Protein AF-A0A8X6SG95-F1 (afdb_monomer_lite)

pLDDT: mean 86.5, std 12.36, range [41.78, 96.94]

Foldseek 3Di:
DDLVPDDDPPDFPDDDDPVPDDPVVVVVSVVVVVVPQDPQDKDKDKWWDADPQQWIKIWIWIDGPPDIDIDIDTDPGNDDRVNSRVVVVVVVSVVVSDDDD

Secondary structure (DSSP, 8-state):
---TT-----S-SS---TTTS-HHHHHHHHHHHHHTS-TTPPEEEEEEEE-TTS-EEEEEEEE-SS-EEEEEEEPPTT--HHHHHHHHHHHHHHHHTSPP-

Sequence (101 aa):
MSFEMVFFHPELPVQVNKQADLPAYLKQLALDRIGDIPIDAVQVFTDGSRDDNYRSGRGIYIKSQDHILRIQRRNPDGCSVFRSELIIIDEVLGSLASPPN

Structure (mmCIF, N/CA/C/O backbone):
data_AF-A0A8X6SG95-F1
#
_entry.id   AF-A0A8X6SG95-F1
#
loop_
_atom_site.group_PDB
_atom_site.id
_atom_site.type_symbol
_atom_site.label_atom_id
_atom_site.label_alt_id
_atom_site.label_comp_id
_atom_site.label_asym_id
_atom_site.label_entity_id
_atom_site.label_seq_id
_atom_site.pdbx_PDB_ins_code
_atom_site.Cartn_x
_atom_site.Cartn_y
_atom_site.Cartn_z
_atom_site.occupancy
_atom_site.B_iso_or_equiv
_atom_site.auth_seq_id
_atom_site.auth_comp_id
_atom_site.auth_asym_id
_atom_site.auth_atom_id
_atom_site.pdbx_PDB_model_num
ATOM 1 N N . MET A 1 1 ? -3.161 -17.403 -7.270 1.00 42.00 1 MET A N 1
ATOM 2 C CA . MET A 1 1 ? -2.566 -16.756 -6.086 1.00 42.00 1 MET A CA 1
ATOM 3 C C . MET A 1 1 ? -3.681 -16.598 -5.073 1.00 42.00 1 MET A C 1
ATOM 5 O O . MET A 1 1 ? -4.683 -15.988 -5.423 1.00 42.00 1 MET A O 1
ATOM 9 N N . SER A 1 2 ? -3.593 -17.246 -3.910 1.00 41.78 2 SER A N 1
ATOM 10 C CA . SER A 1 2 ? -4.587 -17.073 -2.848 1.00 41.78 2 SER A CA 1
ATOM 11 C C . SER A 1 2 ? -4.174 -15.874 -1.992 1.00 41.78 2 SER A C 1
ATOM 13 O O . SER A 1 2 ? -3.066 -15.821 -1.472 1.00 41.78 2 SER A O 1
ATOM 15 N N . PHE A 1 3 ? -5.055 -14.883 -1.870 1.00 50.97 3 PHE A N 1
ATOM 16 C CA . PHE A 1 3 ? -4.876 -13.726 -0.985 1.00 50.97 3 PHE A CA 1
ATOM 17 C C . PHE A 1 3 ? -5.215 -14.084 0.474 1.00 50.97 3 PHE A C 1
ATOM 19 O O . PHE A 1 3 ? -5.742 -13.254 1.204 1.00 50.97 3 PHE A O 1
ATOM 26 N N . GLU A 1 4 ? -4.956 -15.321 0.914 1.00 54.81 4 GLU A N 1
ATOM 27 C CA . GLU A 1 4 ? -5.421 -15.823 2.221 1.00 54.81 4 GLU A CA 1
ATOM 28 C C . GLU A 1 4 ? -4.831 -15.076 3.430 1.00 54.81 4 GLU A C 1
ATOM 30 O O . GLU A 1 4 ? -5.329 -15.226 4.540 1.00 54.81 4 GLU A O 1
ATOM 35 N N . MET A 1 5 ? -3.824 -14.222 3.219 1.00 55.12 5 MET A N 1
ATOM 36 C CA . MET A 1 5 ? -3.225 -13.368 4.252 1.00 55.12 5 MET A CA 1
ATOM 37 C C . MET A 1 5 ? -3.512 -11.867 4.081 1.00 55.12 5 MET A C 1
ATOM 39 O O . MET A 1 5 ? -3.030 -11.065 4.876 1.00 55.12 5 MET A O 1
ATOM 43 N N . VAL A 1 6 ? -4.298 -11.461 3.075 1.00 58.38 6 VAL A N 1
ATOM 44 C CA . VAL A 1 6 ? -4.686 -10.056 2.866 1.00 58.38 6 VAL A CA 1
ATOM 45 C C . VAL A 1 6 ? -6.192 -9.921 3.061 1.00 58.38 6 VAL A C 1
ATOM 47 O O . VAL A 1 6 ? -6.987 -10.229 2.174 1.00 58.38 6 VAL A O 1
ATOM 50 N N . PHE A 1 7 ? -6.589 -9.434 4.235 1.00 67.94 7 PHE A N 1
ATOM 51 C CA . PHE A 1 7 ? -7.986 -9.152 4.543 1.00 67.94 7 PHE A CA 1
ATOM 52 C C . PHE A 1 7 ? -8.344 -7.751 4.064 1.00 67.94 7 PHE A C 1
ATOM 54 O O . PHE A 1 7 ? -7.976 -6.746 4.670 1.00 67.94 7 PHE A O 1
ATOM 61 N N . PHE A 1 8 ? -9.091 -7.681 2.967 1.00 71.00 8 PHE A N 1
ATOM 62 C CA . PHE A 1 8 ? -9.788 -6.454 2.623 1.00 71.00 8 PHE A CA 1
ATOM 63 C C . PHE A 1 8 ? -11.005 -6.320 3.530 1.00 71.00 8 PHE A C 1
ATOM 65 O O . PHE A 1 8 ? -11.760 -7.271 3.734 1.00 71.00 8 PHE A O 1
ATOM 72 N N . HIS A 1 9 ? -11.219 -5.116 4.039 1.00 74.38 9 HIS A N 1
ATOM 73 C CA . HIS A 1 9 ? -12.410 -4.762 4.791 1.00 74.38 9 HIS A CA 1
ATOM 74 C C . HIS A 1 9 ? -13.284 -3.814 3.956 1.00 74.38 9 HIS A C 1
ATOM 76 O O . HIS A 1 9 ? -13.301 -2.614 4.228 1.00 74.38 9 HIS A O 1
ATOM 82 N N . PRO A 1 10 ? -13.952 -4.320 2.895 1.00 73.44 10 PRO A N 1
ATOM 83 C CA . PRO A 1 10 ? -14.738 -3.482 1.990 1.00 73.44 10 PRO A CA 1
ATOM 84 C C . PRO A 1 10 ? -16.039 -2.989 2.631 1.00 73.44 10 PRO A C 1
ATOM 86 O O . PRO A 1 10 ? -16.564 -1.954 2.230 1.00 73.44 10 PRO A O 1
ATOM 89 N N . GLU A 1 11 ? -16.539 -3.715 3.631 1.00 78.06 11 GLU A N 1
ATOM 90 C CA . GLU A 1 11 ? -17.783 -3.397 4.319 1.00 78.06 11 GLU A CA 1
ATOM 91 C C . GLU A 1 11 ? -17.529 -2.463 5.505 1.00 78.06 11 GLU A C 1
ATOM 93 O O . GLU A 1 11 ? -16.639 -2.692 6.333 1.00 78.06 11 GLU A O 1
ATOM 98 N N . LEU A 1 12 ? -18.348 -1.416 5.596 1.00 80.50 12 LEU A N 1
ATOM 99 C CA . LEU A 1 12 ? -18.457 -0.602 6.801 1.00 80.50 12 LEU A CA 1
ATOM 100 C C . LEU A 1 12 ? -19.304 -1.344 7.851 1.00 80.50 12 LEU A C 1
ATOM 102 O O . LEU A 1 12 ? -20.103 -2.208 7.486 1.00 80.50 12 LEU A O 1
ATOM 106 N N . PRO A 1 13 ? -19.185 -1.000 9.149 1.00 79.25 13 PRO A N 1
ATOM 107 C CA . PRO A 1 13 ? -19.960 -1.643 10.218 1.00 79.25 13 PRO A CA 1
ATOM 108 C C . PRO A 1 13 ? -21.482 -1.605 10.007 1.00 79.25 13 PRO A C 1
ATOM 110 O O . PRO A 1 13 ? -22.215 -2.397 10.594 1.00 79.25 13 PRO A O 1
ATOM 113 N N . VAL A 1 14 ? -21.957 -0.670 9.182 1.00 87.19 14 VAL A N 1
ATOM 114 C CA . VAL A 1 14 ? -23.359 -0.491 8.813 1.00 87.19 14 VAL A CA 1
ATOM 115 C C . VAL A 1 14 ? -23.425 -0.156 7.324 1.00 87.19 14 VAL A C 1
ATOM 117 O O . VAL A 1 14 ? -22.536 0.514 6.793 1.00 87.19 14 VAL A O 1
ATOM 120 N N . GLN A 1 15 ? -24.488 -0.593 6.649 1.00 89.62 15 GLN A N 1
ATOM 121 C CA . GLN A 1 15 ? -24.759 -0.184 5.275 1.00 89.62 15 GLN A CA 1
ATOM 122 C C . GLN A 1 15 ? -25.036 1.323 5.226 1.00 89.62 15 GLN A C 1
ATOM 124 O O . GLN A 1 15 ? -25.893 1.824 5.952 1.00 89.62 15 GLN A O 1
ATOM 129 N N . VAL A 1 16 ? -24.331 2.028 4.343 1.00 91.62 16 VAL A N 1
ATOM 130 C CA . VAL A 1 16 ? -24.458 3.479 4.171 1.00 91.62 16 VAL A CA 1
ATOM 131 C C . VAL A 1 16 ? -24.575 3.864 2.706 1.00 91.62 16 VAL A C 1
ATOM 133 O O . VAL A 1 16 ? -24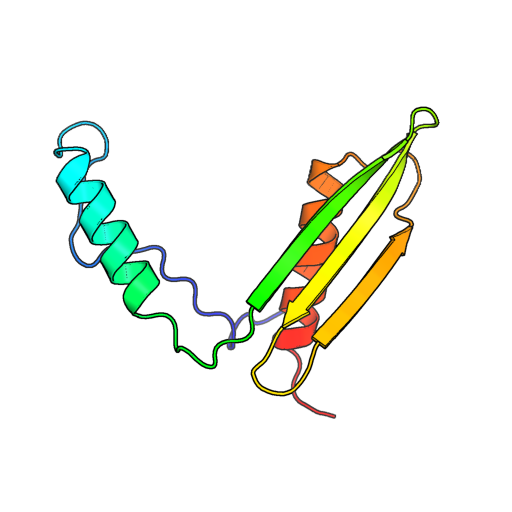.125 3.155 1.804 1.00 91.62 16 VAL A O 1
ATOM 136 N N . ASN A 1 17 ? -25.163 5.026 2.463 1.00 92.62 17 ASN A N 1
ATOM 137 C CA . ASN A 1 17 ? -25.316 5.634 1.161 1.00 92.62 17 ASN A CA 1
ATOM 138 C C . ASN A 1 17 ? -24.557 6.963 1.111 1.00 92.62 17 ASN A C 1
ATOM 140 O O . ASN A 1 17 ? -24.911 7.938 1.766 1.00 92.62 17 ASN A O 1
ATOM 144 N N . LYS A 1 18 ? -23.549 7.030 0.238 1.00 90.50 18 LYS A N 1
ATOM 145 C CA . LYS A 1 18 ? -22.695 8.213 0.067 1.00 90.50 18 LYS A CA 1
ATOM 146 C C . LYS A 1 18 ? -23.455 9.502 -0.288 1.00 90.50 18 LYS A C 1
ATOM 148 O O . LYS A 1 18 ? -22.947 10.586 -0.026 1.00 90.50 18 LYS A O 1
ATOM 153 N N . GLN A 1 19 ? -24.612 9.395 -0.942 1.00 92.94 19 GLN A N 1
ATOM 154 C CA . GLN A 1 19 ? -25.413 10.542 -1.379 1.00 92.94 19 GLN A CA 1
ATOM 155 C C . GLN A 1 19 ? -26.450 10.973 -0.339 1.00 92.94 19 GLN A C 1
ATOM 157 O O . GLN A 1 19 ? -26.801 12.149 -0.299 1.00 92.94 19 GLN A O 1
ATOM 162 N N . ALA A 1 20 ? -26.958 10.032 0.460 1.00 94.44 20 ALA A N 1
ATOM 163 C CA . ALA A 1 20 ? -28.042 10.289 1.404 1.00 94.44 20 ALA A CA 1
ATOM 164 C C . ALA A 1 20 ? -27.549 10.544 2.836 1.00 94.44 20 ALA A C 1
ATOM 166 O O . ALA A 1 20 ? -28.162 11.331 3.555 1.00 94.44 20 ALA A O 1
ATOM 167 N N . ASP A 1 21 ? -26.450 9.910 3.248 1.00 96.00 21 ASP A N 1
ATOM 168 C CA . ASP A 1 21 ? -25.938 10.017 4.612 1.00 96.00 21 ASP A CA 1
ATOM 169 C C . ASP A 1 21 ? -25.048 11.245 4.819 1.00 96.00 21 ASP A C 1
ATOM 171 O O . ASP A 1 21 ? -24.350 11.724 3.921 1.00 96.00 21 ASP A O 1
ATOM 175 N N . LEU A 1 22 ? -25.042 11.746 6.056 1.00 96.94 22 LEU A N 1
ATOM 176 C CA . LEU A 1 22 ? -24.274 12.927 6.429 1.00 96.94 22 LEU A CA 1
ATOM 177 C C . LEU A 1 22 ? -22.759 12.681 6.243 1.00 96.94 22 LEU A C 1
ATOM 179 O O . LEU A 1 22 ? -22.229 11.714 6.797 1.00 96.94 22 LEU A O 1
ATOM 183 N N . PRO A 1 23 ? -22.004 13.588 5.589 1.00 95.31 23 PRO A N 1
ATOM 184 C CA . PRO A 1 23 ? -20.564 13.408 5.378 1.00 95.31 23 PRO A CA 1
ATOM 185 C C . PRO A 1 23 ? -19.753 13.195 6.662 1.00 95.31 23 PRO A C 1
ATOM 187 O O . PRO A 1 23 ? -18.781 12.443 6.664 1.00 95.31 23 PRO A O 1
ATOM 190 N N . ALA A 1 24 ? -20.155 13.831 7.768 1.00 96.44 24 ALA A N 1
ATOM 191 C CA . ALA A 1 24 ? -1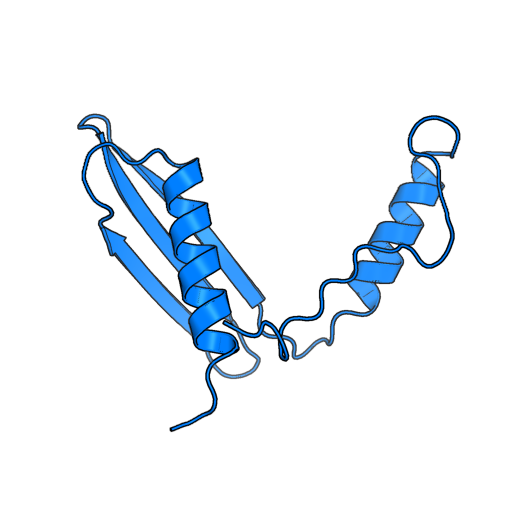9.510 13.644 9.066 1.00 96.44 24 ALA A CA 1
ATOM 192 C C . ALA A 1 24 ? -19.678 12.211 9.598 1.00 96.44 24 ALA A C 1
ATOM 194 O O . ALA A 1 24 ? -18.733 11.651 10.145 1.00 96.44 24 ALA A O 1
ATOM 195 N N . TYR A 1 25 ? -20.849 11.606 9.381 1.00 94.44 25 TYR A N 1
ATOM 196 C CA . TYR A 1 25 ? -21.122 10.225 9.772 1.00 94.44 25 TYR A CA 1
ATOM 197 C C . TYR A 1 25 ? -20.297 9.236 8.940 1.00 94.44 25 TYR A C 1
ATOM 199 O O . TYR A 1 25 ? -19.604 8.389 9.497 1.00 94.44 25 TYR A O 1
ATOM 207 N N . LEU A 1 26 ? -20.263 9.416 7.614 1.00 92.62 26 LEU A N 1
ATOM 208 C CA . LEU A 1 26 ? -19.431 8.603 6.716 1.00 92.62 26 LEU A CA 1
ATOM 209 C C . LEU A 1 26 ? -17.939 8.691 7.073 1.00 92.62 26 LEU A C 1
ATOM 211 O O . LEU A 1 26 ? -17.228 7.687 7.057 1.00 92.62 26 LEU A O 1
ATOM 215 N N . LYS A 1 27 ? -17.467 9.894 7.423 1.00 92.75 27 LYS A N 1
ATOM 216 C CA . LYS A 1 27 ? -16.093 10.111 7.884 1.00 92.75 27 LYS A CA 1
ATOM 217 C C . LYS A 1 27 ? -15.815 9.361 9.186 1.00 92.75 27 LYS A C 1
ATOM 219 O O . LYS A 1 27 ? -14.748 8.768 9.297 1.00 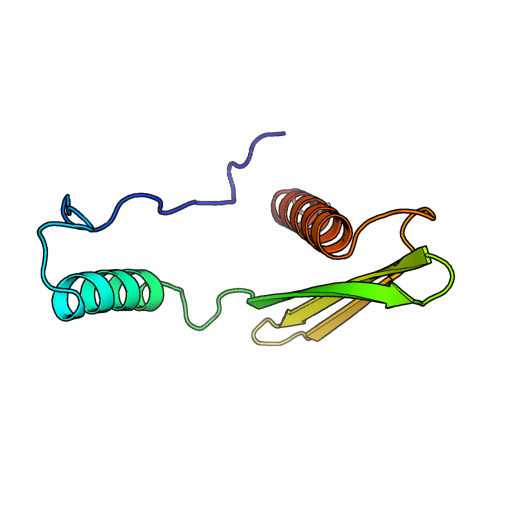92.75 27 LYS A O 1
ATOM 224 N N . GLN A 1 28 ? -16.744 9.379 10.142 1.00 93.06 28 GLN A N 1
ATOM 225 C CA . GLN A 1 28 ? -16.576 8.660 11.403 1.00 93.06 28 GLN A CA 1
ATOM 226 C C . GLN A 1 28 ? -16.442 7.153 11.168 1.00 93.06 28 GLN A C 1
ATOM 228 O O . GLN A 1 28 ? -15.479 6.567 11.638 1.00 93.06 28 GLN A O 1
ATOM 233 N N . LEU A 1 29 ? -17.310 6.553 10.348 1.00 91.25 29 LEU A N 1
ATOM 234 C CA . LEU A 1 29 ? -17.231 5.120 10.036 1.00 91.25 29 LEU A CA 1
ATOM 235 C C . LEU A 1 29 ? -15.904 4.724 9.373 1.00 91.25 29 LEU A C 1
ATOM 237 O O . LEU A 1 29 ? -15.347 3.669 9.669 1.00 91.25 29 LEU A O 1
ATOM 241 N N . ALA A 1 30 ? -15.381 5.574 8.485 1.00 88.00 30 ALA A N 1
ATOM 242 C CA . ALA A 1 30 ? -14.070 5.351 7.885 1.00 88.00 30 ALA A CA 1
ATOM 243 C C . ALA A 1 30 ? -12.943 5.424 8.931 1.00 88.00 30 ALA A C 1
ATOM 245 O O . ALA A 1 30 ? -12.024 4.610 8.896 1.00 88.00 30 ALA A O 1
ATOM 246 N N . LEU A 1 31 ? -13.015 6.379 9.865 1.00 90.56 31 LEU A N 1
ATOM 247 C CA . LEU A 1 31 ? -12.047 6.501 10.955 1.00 90.56 31 LEU A CA 1
ATOM 248 C C . LEU A 1 31 ? -12.123 5.323 11.928 1.00 90.56 31 LEU A C 1
ATOM 250 O O . LEU A 1 31 ? -11.074 4.841 12.335 1.00 90.56 31 LEU A O 1
ATOM 254 N N . ASP A 1 32 ? -13.320 4.829 12.244 1.00 90.31 32 ASP A N 1
ATOM 255 C CA . ASP A 1 32 ? -13.505 3.648 13.091 1.00 90.31 32 ASP A CA 1
ATOM 256 C C . ASP A 1 32 ? -12.832 2.425 12.446 1.00 90.31 32 ASP A C 1
ATOM 258 O O . ASP A 1 32 ? -12.031 1.744 13.081 1.00 90.31 32 ASP A O 1
ATOM 262 N N . ARG A 1 33 ? -13.041 2.220 11.137 1.00 86.56 33 ARG A N 1
ATOM 263 C CA . ARG A 1 33 ? -12.397 1.140 10.368 1.00 86.56 33 ARG A CA 1
ATOM 264 C C . ARG A 1 33 ? -10.869 1.267 10.335 1.00 86.56 33 ARG A C 1
ATOM 266 O O . ARG A 1 33 ? -10.184 0.249 10.367 1.00 86.56 33 ARG A O 1
ATOM 273 N N . ILE A 1 34 ? -10.340 2.493 10.253 1.00 86.69 34 ILE A N 1
ATOM 274 C CA . ILE A 1 34 ? -8.894 2.776 10.333 1.00 86.69 34 ILE A CA 1
ATOM 275 C C . ILE A 1 34 ? -8.369 2.526 11.754 1.00 86.69 34 ILE A C 1
ATOM 277 O O . ILE A 1 34 ? -7.244 2.057 11.909 1.00 86.69 34 ILE A O 1
ATOM 281 N N . GLY A 1 35 ? -9.171 2.817 12.779 1.00 87.62 35 GLY A N 1
ATOM 282 C CA . GLY A 1 35 ? -8.837 2.597 14.185 1.00 87.62 35 GLY A CA 1
ATOM 283 C C . GLY A 1 35 ? -8.648 1.125 14.554 1.00 87.62 35 GLY A C 1
ATOM 284 O O . GLY A 1 35 ? -7.910 0.835 15.491 1.00 87.62 35 GLY A O 1
ATOM 285 N N . ASP A 1 36 ? -9.241 0.204 13.793 1.00 86.56 36 ASP A N 1
ATOM 286 C CA . ASP A 1 36 ? -9.042 -1.240 13.967 1.00 86.56 36 ASP A CA 1
ATOM 287 C C . ASP A 1 36 ? -7.664 -1.739 13.499 1.00 86.56 36 ASP A C 1
ATOM 289 O O . ASP A 1 36 ? -7.308 -2.889 13.761 1.00 86.56 36 ASP A O 1
ATOM 293 N N . ILE A 1 37 ? -6.894 -0.923 12.768 1.00 85.00 37 ILE A N 1
ATOM 294 C CA . ILE A 1 37 ? -5.572 -1.325 12.280 1.00 85.00 37 ILE A CA 1
ATOM 295 C C . ILE A 1 37 ? -4.629 -1.472 13.487 1.00 85.00 37 ILE A C 1
ATOM 297 O O . ILE A 1 37 ? -4.438 -0.498 14.223 1.00 85.00 37 ILE A O 1
ATOM 301 N N . PRO A 1 38 ? -4.000 -2.648 13.693 1.00 87.44 38 PRO A N 1
ATOM 302 C CA . PRO A 1 38 ? -3.076 -2.849 14.802 1.00 87.44 38 PRO A CA 1
ATOM 303 C C . PRO A 1 38 ? -1.942 -1.818 14.798 1.00 87.44 38 PRO A C 1
ATOM 305 O O . PRO A 1 38 ? -1.398 -1.476 13.747 1.00 87.44 38 PRO A O 1
ATOM 308 N N . ILE A 1 39 ? -1.549 -1.333 15.978 1.00 86.38 39 ILE A N 1
ATOM 309 C CA . ILE A 1 39 ? -0.471 -0.335 16.108 1.00 86.38 39 ILE A CA 1
ATOM 310 C C . ILE A 1 39 ? 0.883 -0.855 15.596 1.00 86.38 39 ILE A C 1
ATOM 312 O O . ILE A 1 39 ? 1.748 -0.077 15.194 1.00 86.38 39 ILE A O 1
ATOM 316 N N . ASP A 1 40 ? 1.059 -2.173 15.614 1.00 88.00 40 ASP A N 1
ATOM 317 C CA . ASP A 1 40 ? 2.224 -2.920 15.154 1.00 88.00 40 ASP A CA 1
ATOM 318 C C . ASP A 1 40 ? 2.106 -3.402 13.700 1.00 88.00 40 ASP A C 1
ATOM 320 O O . ASP A 1 40 ? 3.013 -4.068 13.197 1.00 88.00 40 ASP A O 1
ATOM 324 N N . ALA A 1 41 ? 1.027 -3.034 13.001 1.00 87.12 41 ALA A N 1
ATOM 325 C CA . ALA A 1 41 ? 0.838 -3.378 11.603 1.00 87.12 41 ALA A CA 1
ATOM 326 C C . ALA A 1 41 ? 1.983 -2.847 10.728 1.00 87.12 41 ALA A C 1
ATOM 328 O O . ALA A 1 41 ? 2.503 -1.740 10.907 1.00 87.12 41 ALA A O 1
ATOM 329 N N . VAL A 1 42 ? 2.340 -3.642 9.720 1.00 88.38 42 VAL A N 1
ATOM 330 C CA . VAL A 1 42 ? 3.322 -3.255 8.707 1.00 88.38 42 VAL A CA 1
ATOM 331 C C . VAL A 1 42 ? 2.738 -2.136 7.847 1.00 88.38 42 VAL A C 1
ATOM 333 O O . VAL A 1 42 ? 1.717 -2.305 7.185 1.00 88.38 42 VAL A O 1
ATOM 336 N N . GLN A 1 43 ? 3.413 -0.992 7.826 1.00 89.75 43 GLN A N 1
ATOM 337 C CA . GLN A 1 43 ? 3.046 0.154 7.003 1.00 89.75 43 GLN A CA 1
ATOM 338 C C . GLN A 1 43 ? 3.816 0.095 5.688 1.00 89.75 43 GLN A C 1
ATOM 340 O O . GLN A 1 43 ? 5.047 0.046 5.684 1.00 89.75 43 GLN A O 1
ATOM 345 N N . VAL A 1 44 ? 3.095 0.132 4.571 1.00 91.75 44 VAL A N 1
ATOM 346 C CA . VAL A 1 44 ? 3.668 0.134 3.224 1.00 91.75 44 VAL A CA 1
ATOM 347 C C . VAL A 1 44 ? 3.297 1.439 2.534 1.00 91.75 44 VAL A C 1
ATOM 349 O O . VAL A 1 44 ? 2.122 1.761 2.393 1.00 91.75 44 VAL A O 1
ATOM 352 N N . PHE A 1 45 ? 4.303 2.171 2.068 1.00 93.38 45 PHE A N 1
ATOM 353 C CA . PHE A 1 45 ? 4.144 3.392 1.290 1.00 93.38 45 PHE A CA 1
ATOM 354 C C . PHE A 1 45 ? 4.739 3.164 -0.092 1.00 93.38 45 PHE A C 1
ATOM 356 O O . PHE A 1 45 ? 5.869 2.686 -0.212 1.00 93.38 45 PHE A O 1
ATOM 363 N N . THR A 1 46 ? 3.989 3.510 -1.129 1.00 94.81 46 THR A N 1
ATOM 364 C CA . THR A 1 46 ? 4.373 3.300 -2.525 1.00 94.81 46 THR A CA 1
ATOM 365 C C . THR A 1 46 ? 4.443 4.626 -3.256 1.00 94.81 46 THR A C 1
ATOM 367 O O . THR A 1 46 ? 3.670 5.531 -2.959 1.00 94.81 46 THR A O 1
ATOM 370 N N . ASP A 1 47 ? 5.348 4.719 -4.221 1.00 95.00 47 ASP A N 1
ATOM 371 C CA . ASP A 1 47 ? 5.485 5.890 -5.081 1.00 95.00 47 ASP A CA 1
ATOM 372 C C . ASP A 1 47 ? 5.742 5.462 -6.527 1.00 95.00 47 ASP A C 1
ATOM 374 O O . ASP A 1 47 ? 6.471 4.497 -6.790 1.00 95.00 47 ASP A O 1
ATOM 378 N N . GLY A 1 48 ? 5.143 6.183 -7.468 1.00 94.31 48 GLY A N 1
ATOM 379 C CA . GLY A 1 48 ? 5.387 6.051 -8.895 1.00 94.31 48 GLY A CA 1
ATOM 380 C C . GLY A 1 48 ? 6.022 7.328 -9.427 1.00 94.31 48 GLY A C 1
ATOM 381 O O . GLY A 1 48 ? 5.517 8.424 -9.220 1.00 94.31 48 GLY A O 1
ATOM 382 N N . SER A 1 49 ? 7.103 7.203 -10.187 1.00 93.88 49 SER A N 1
ATOM 383 C CA . SER A 1 49 ? 7.758 8.357 -10.802 1.00 93.88 49 SER A CA 1
ATOM 384 C C . SER A 1 49 ? 7.899 8.169 -12.301 1.00 93.88 49 SER A C 1
ATOM 386 O O . SER A 1 49 ? 7.892 7.044 -12.804 1.00 93.88 49 SER A O 1
ATOM 388 N N . ARG A 1 50 ? 8.009 9.274 -13.038 1.00 95.06 50 ARG A N 1
ATOM 389 C CA . ARG A 1 50 ? 8.353 9.278 -14.460 1.00 95.06 50 ARG A CA 1
ATOM 390 C C . ARG A 1 50 ? 9.100 10.559 -14.800 1.00 95.06 50 ARG A C 1
ATOM 392 O O . ARG A 1 50 ? 8.660 11.627 -14.391 1.00 95.06 50 ARG A O 1
ATOM 399 N N . ASP A 1 51 ? 10.202 10.436 -15.531 1.00 93.12 51 ASP A N 1
ATOM 400 C CA . ASP A 1 51 ? 10.935 11.581 -16.072 1.00 93.12 51 ASP A CA 1
ATOM 401 C C . ASP A 1 51 ? 10.381 12.029 -17.440 1.00 93.12 51 ASP A C 1
ATOM 403 O O . ASP A 1 51 ? 9.499 11.390 -18.028 1.00 93.12 51 ASP A O 1
ATOM 407 N N . ASP A 1 52 ? 10.931 13.122 -17.966 1.00 93.12 52 ASP A N 1
ATOM 408 C CA . ASP A 1 52 ? 10.540 13.687 -19.264 1.00 93.12 52 ASP A CA 1
ATOM 409 C C . ASP A 1 52 ? 10.922 12.793 -20.458 1.00 93.12 52 ASP A C 1
ATOM 411 O O . ASP A 1 52 ? 10.369 12.933 -21.545 1.00 93.12 52 ASP A O 1
ATOM 415 N N . ASN A 1 53 ? 11.821 11.824 -20.256 1.00 92.44 53 ASN A N 1
ATOM 416 C CA . ASN A 1 53 ? 12.225 10.841 -21.263 1.00 92.44 53 ASN A CA 1
ATOM 417 C C . ASN A 1 53 ? 11.354 9.575 -21.224 1.00 92.44 53 ASN A C 1
ATOM 419 O O . ASN A 1 53 ? 11.757 8.532 -21.740 1.00 92.44 53 ASN A O 1
ATOM 423 N N . TYR A 1 54 ? 10.178 9.639 -20.590 1.00 90.44 54 TYR A N 1
ATOM 424 C CA . TYR A 1 54 ? 9.260 8.512 -20.391 1.00 90.44 54 TYR A CA 1
ATOM 425 C C . TYR A 1 54 ? 9.849 7.357 -19.573 1.00 90.44 54 TYR A C 1
ATOM 427 O O . TYR A 1 54 ? 9.319 6.237 -19.587 1.00 90.44 54 TYR A O 1
ATOM 435 N N . ARG A 1 55 ? 10.913 7.619 -18.808 1.00 93.62 55 ARG A N 1
ATOM 436 C CA . ARG A 1 55 ? 11.508 6.640 -17.914 1.00 93.62 55 ARG A CA 1
ATOM 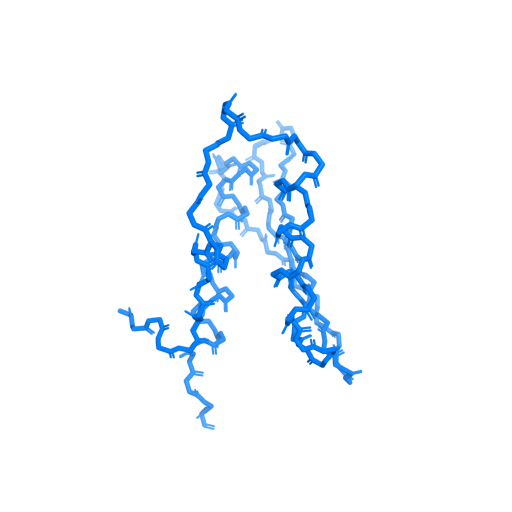437 C C . ARG A 1 55 ? 10.777 6.666 -16.579 1.00 93.62 55 ARG A C 1
ATOM 439 O O . ARG A 1 55 ? 10.888 7.610 -15.810 1.00 93.62 55 ARG A O 1
ATOM 446 N N . SER A 1 56 ? 10.040 5.603 -16.275 1.00 95.31 56 SER A N 1
ATOM 447 C CA . SER A 1 56 ? 9.244 5.451 -15.045 1.00 95.31 56 SER A CA 1
ATOM 448 C C . SER A 1 56 ? 9.842 4.571 -13.936 1.00 95.31 56 SER A C 1
ATOM 450 O O . SER A 1 56 ? 10.243 3.440 -14.213 1.00 95.31 56 SER A O 1
ATOM 452 N N . GLY A 1 57 ? 9.892 5.030 -12.693 1.00 95.38 57 GLY A N 1
ATOM 453 C CA . GLY A 1 57 ? 10.330 4.241 -11.539 1.00 95.38 57 GLY A CA 1
ATOM 454 C C . GLY A 1 57 ? 9.171 3.856 -10.624 1.00 95.38 57 GLY A C 1
ATOM 455 O O . GLY A 1 57 ? 8.106 4.466 -10.666 1.00 95.38 57 GLY A O 1
ATOM 456 N N . ARG A 1 58 ? 9.396 2.850 -9.777 1.00 95.19 58 ARG A N 1
ATOM 457 C CA . ARG A 1 58 ? 8.554 2.557 -8.613 1.00 95.19 58 ARG A CA 1
ATOM 458 C C . ARG A 1 58 ? 9.399 2.546 -7.346 1.00 95.19 58 ARG A C 1
ATOM 460 O O . ARG A 1 58 ? 10.520 2.028 -7.348 1.00 95.19 58 ARG A O 1
ATOM 467 N N . GLY A 1 59 ? 8.866 3.126 -6.286 1.00 95.12 59 GLY A N 1
ATOM 468 C CA . GLY A 1 59 ? 9.465 3.179 -4.964 1.00 95.12 59 GLY A CA 1
ATOM 469 C C . GLY A 1 59 ? 8.559 2.525 -3.934 1.00 95.12 59 GLY A C 1
ATOM 470 O O . GLY A 1 59 ? 7.336 2.582 -4.037 1.00 95.12 59 GLY A O 1
ATOM 471 N N . ILE A 1 60 ? 9.178 1.919 -2.929 1.00 95.38 60 ILE A N 1
ATOM 472 C CA . ILE A 1 60 ? 8.501 1.426 -1.740 1.00 95.38 60 ILE A CA 1
ATOM 473 C C . ILE A 1 60 ? 9.297 1.777 -0.490 1.00 95.38 60 ILE A C 1
ATOM 475 O O . ILE A 1 60 ? 10.528 1.677 -0.456 1.00 95.38 60 ILE A O 1
ATOM 479 N N . TYR A 1 61 ? 8.567 2.164 0.545 1.00 95.12 61 TYR A N 1
ATOM 480 C CA . TYR A 1 61 ? 9.045 2.318 1.904 1.00 95.12 61 TYR A CA 1
ATOM 481 C C . TYR A 1 61 ? 8.167 1.446 2.806 1.00 95.12 61 TYR A C 1
ATOM 483 O O . TYR A 1 61 ? 6.961 1.660 2.885 1.00 95.12 61 TYR A O 1
ATOM 491 N N . ILE A 1 62 ? 8.756 0.442 3.451 1.00 92.69 62 ILE A N 1
ATOM 492 C CA . ILE A 1 62 ? 8.075 -0.425 4.416 1.00 92.69 62 ILE A CA 1
ATOM 493 C C . ILE A 1 62 ? 8.592 -0.082 5.804 1.00 92.69 62 ILE A C 1
ATOM 495 O O . ILE A 1 62 ? 9.804 -0.022 6.020 1.00 92.69 62 ILE A O 1
ATOM 499 N N . LYS A 1 63 ? 7.674 0.108 6.745 1.00 93.25 63 LYS A N 1
ATOM 500 C CA . LYS A 1 63 ? 7.968 0.329 8.154 1.00 93.25 63 LYS A CA 1
ATOM 501 C C . LYS A 1 63 ? 7.202 -0.679 9.001 1.00 93.25 63 LYS A C 1
ATOM 503 O O . LYS A 1 63 ? 5.981 -0.746 8.937 1.00 93.25 63 LYS A O 1
ATOM 508 N N . SER A 1 64 ? 7.935 -1.435 9.803 1.00 90.00 64 SER A N 1
ATOM 509 C CA . SER A 1 64 ? 7.415 -2.243 10.913 1.00 90.00 64 SER A CA 1
ATOM 510 C C . SER A 1 64 ? 7.933 -1.660 12.234 1.00 90.00 64 SER A C 1
ATOM 512 O O . SER A 1 64 ? 8.604 -0.625 12.214 1.00 90.00 64 SER A O 1
ATOM 514 N N . GLN A 1 65 ? 7.633 -2.291 13.372 1.00 88.06 65 GLN A N 1
ATOM 515 C CA . GLN A 1 65 ? 8.119 -1.828 14.679 1.00 88.06 65 GLN A CA 1
ATOM 516 C C . GLN A 1 65 ? 9.651 -1.708 14.730 1.00 88.06 65 GLN A C 1
ATOM 518 O O . GLN A 1 65 ? 10.162 -0.675 15.159 1.00 88.06 65 GLN A O 1
ATOM 523 N N . ASP A 1 66 ? 10.363 -2.707 14.203 1.00 90.06 66 ASP A N 1
ATOM 524 C CA . ASP A 1 66 ? 11.821 -2.810 14.363 1.00 90.06 66 ASP A CA 1
ATOM 525 C C . ASP A 1 66 ? 12.609 -2.602 13.063 1.00 90.06 66 ASP A C 1
ATOM 527 O O . ASP A 1 66 ? 13.829 -2.448 13.085 1.00 90.06 66 ASP A O 1
ATOM 531 N N . HIS A 1 67 ? 11.929 -2.593 11.912 1.00 90.12 67 HIS A N 1
ATOM 532 C CA . HIS A 1 67 ? 12.591 -2.591 10.608 1.00 90.12 67 HIS A CA 1
ATOM 533 C C . HIS A 1 67 ? 12.029 -1.532 9.667 1.00 90.12 67 HIS A C 1
ATOM 535 O O . HIS A 1 67 ? 10.814 -1.344 9.553 1.00 90.12 67 HIS A O 1
ATOM 541 N N . ILE A 1 68 ? 12.941 -0.905 8.924 1.00 94.56 68 ILE A N 1
ATOM 542 C CA . ILE A 1 68 ? 12.640 -0.025 7.798 1.00 94.56 68 ILE A CA 1
ATOM 543 C C . ILE A 1 68 ? 13.305 -0.607 6.552 1.00 94.56 68 ILE A C 1
ATOM 545 O O . ILE A 1 68 ? 14.513 -0.838 6.540 1.00 94.56 68 ILE A O 1
ATOM 549 N N . LEU A 1 69 ? 12.529 -0.789 5.487 1.00 93.25 69 LEU A N 1
ATOM 550 C CA . LEU A 1 69 ? 13.010 -1.246 4.186 1.00 93.25 69 LEU A CA 1
ATOM 551 C C . LEU A 1 69 ? 12.657 -0.217 3.112 1.00 93.25 69 LEU A C 1
ATOM 553 O O . LEU A 1 69 ? 11.538 0.287 3.056 1.00 93.25 69 LEU A O 1
ATOM 557 N N . ARG A 1 70 ? 13.622 0.102 2.247 1.00 95.19 70 ARG A N 1
ATOM 558 C CA . ARG A 1 70 ? 13.455 1.041 1.131 1.00 95.19 70 ARG A CA 1
ATOM 559 C C . ARG A 1 70 ? 13.950 0.387 -0.140 1.00 95.19 70 ARG A C 1
ATOM 561 O O . ARG A 1 70 ? 15.112 -0.000 -0.207 1.00 95.19 70 ARG A O 1
ATOM 568 N N . ILE A 1 71 ? 13.088 0.285 -1.143 1.00 93.19 71 ILE A N 1
ATOM 569 C CA . ILE A 1 71 ? 13.456 -0.274 -2.444 1.00 93.19 71 ILE A CA 1
ATOM 570 C C . ILE A 1 71 ? 12.996 0.694 -3.529 1.00 93.19 71 ILE A C 1
ATOM 572 O O . ILE A 1 71 ? 11.891 1.228 -3.485 1.00 93.19 71 ILE A O 1
ATOM 576 N N . GLN A 1 72 ? 13.855 0.922 -4.515 1.00 94.44 72 GLN A N 1
ATOM 577 C CA . GLN A 1 72 ? 13.539 1.685 -5.716 1.00 94.44 72 GLN A CA 1
ATOM 578 C C . GLN A 1 72 ? 13.924 0.839 -6.923 1.00 94.44 72 GLN A C 1
ATOM 580 O O . GLN A 1 72 ? 15.034 0.311 -6.982 1.00 94.44 72 GLN A O 1
ATOM 585 N N . ARG A 1 73 ? 13.006 0.682 -7.879 1.00 94.38 73 ARG A N 1
ATOM 586 C CA . ARG A 1 73 ? 13.248 -0.080 -9.108 1.00 94.38 73 ARG A CA 1
ATOM 587 C C . ARG A 1 73 ? 12.804 0.686 -10.344 1.00 94.38 73 ARG A C 1
ATOM 589 O O . ARG A 1 73 ? 11.832 1.437 -10.335 1.00 94.38 73 ARG A O 1
ATOM 596 N N . ARG A 1 74 ? 13.536 0.459 -11.432 1.00 95.00 74 ARG A N 1
ATOM 597 C CA . ARG A 1 74 ? 13.203 0.926 -12.777 1.00 95.00 74 ARG A CA 1
ATOM 598 C C . ARG A 1 74 ? 12.068 0.055 -13.334 1.00 95.00 74 ARG A C 1
ATOM 600 O O . ARG A 1 74 ? 12.173 -1.169 -13.301 1.00 95.00 74 ARG A O 1
ATOM 607 N N . ASN A 1 75 ? 11.014 0.674 -13.861 1.00 93.12 75 ASN A N 1
ATOM 608 C CA . ASN A 1 75 ? 10.013 -0.019 -14.676 1.00 93.12 75 ASN A CA 1
ATOM 609 C C . ASN A 1 75 ? 10.427 -0.001 -16.153 1.00 93.12 75 ASN A C 1
ATOM 611 O O . ASN A 1 75 ? 11.221 0.862 -16.540 1.00 93.12 75 ASN A O 1
ATOM 615 N N . PRO A 1 76 ? 9.861 -0.889 -16.989 1.00 89.38 76 PRO A N 1
ATOM 616 C CA . PRO A 1 76 ? 9.965 -0.762 -18.439 1.00 89.38 76 PRO A CA 1
ATOM 617 C C . PRO A 1 76 ? 9.613 0.654 -18.920 1.00 89.38 76 PRO A C 1
ATOM 619 O O . PRO A 1 76 ? 8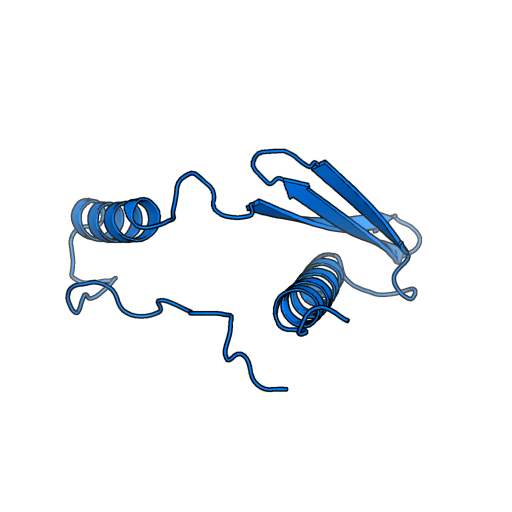.773 1.333 -18.320 1.00 89.38 76 PRO A O 1
ATOM 622 N N . ASP A 1 77 ? 10.267 1.099 -19.992 1.00 88.31 77 ASP A N 1
ATOM 623 C CA . ASP A 1 77 ? 10.011 2.412 -20.586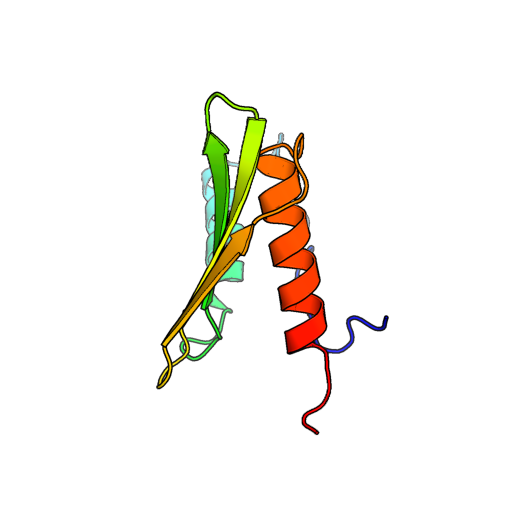 1.00 88.31 77 ASP A CA 1
ATOM 624 C C . ASP A 1 77 ? 8.551 2.525 -21.052 1.00 88.31 77 ASP A C 1
ATOM 626 O O . ASP A 1 77 ? 7.939 1.551 -21.496 1.00 88.31 77 ASP A O 1
ATOM 630 N N . GLY A 1 78 ? 7.971 3.719 -20.907 1.00 85.44 78 GLY A N 1
ATOM 631 C CA . GLY A 1 78 ? 6.574 3.972 -21.269 1.00 85.44 78 GLY A CA 1
ATOM 632 C C . GLY A 1 78 ? 5.536 3.574 -20.211 1.00 85.44 78 GLY A C 1
ATOM 633 O O . GLY A 1 78 ? 4.341 3.759 -20.446 1.00 85.44 78 GLY A O 1
ATOM 634 N N . CYS A 1 79 ? 5.935 3.083 -19.029 1.00 92.31 79 CYS A N 1
ATOM 635 C CA . CYS A 1 79 ? 4.995 2.912 -17.918 1.00 92.31 79 CYS A CA 1
ATOM 636 C C . CYS A 1 79 ? 4.474 4.284 -17.444 1.00 92.31 79 CYS A C 1
ATOM 638 O O . CYS A 1 79 ? 5.218 5.265 -17.360 1.00 92.31 79 CYS A O 1
ATOM 640 N N . SER A 1 80 ? 3.188 4.373 -17.104 1.00 93.50 80 SER A N 1
ATOM 641 C CA . SER A 1 80 ? 2.657 5.557 -16.424 1.00 93.50 80 SER A CA 1
ATOM 642 C C . SER A 1 80 ? 3.046 5.549 -14.942 1.00 93.50 80 SER A C 1
ATOM 644 O O . SER A 1 80 ? 3.388 4.505 -14.380 1.00 93.50 80 SER A O 1
ATOM 646 N N . VAL A 1 81 ? 2.960 6.713 -14.292 1.00 93.81 81 VAL A N 1
ATOM 647 C CA . VAL A 1 81 ? 3.114 6.830 -12.831 1.00 93.81 81 VAL A CA 1
ATOM 648 C C . VAL A 1 81 ? 2.126 5.902 -12.118 1.00 93.81 81 VAL A C 1
ATOM 650 O O . VAL A 1 81 ? 2.539 5.041 -11.352 1.00 93.81 81 VAL A O 1
ATOM 653 N N . PHE A 1 82 ? 0.848 5.962 -12.496 1.00 92.56 82 PHE A N 1
ATOM 654 C CA . PHE A 1 82 ? -0.195 5.112 -11.917 1.00 92.56 82 PHE A CA 1
ATOM 655 C C . PHE A 1 82 ? 0.088 3.610 -12.076 1.00 92.56 82 PHE A C 1
ATOM 657 O O . PHE A 1 82 ? -0.020 2.838 -11.130 1.00 92.56 82 PHE A O 1
ATOM 664 N N . ARG A 1 83 ? 0.521 3.168 -13.265 1.00 93.62 83 ARG A N 1
ATOM 665 C CA . ARG A 1 83 ? 0.859 1.753 -13.480 1.00 93.62 83 ARG A CA 1
ATOM 666 C C . ARG A 1 83 ? 2.089 1.331 -12.670 1.00 93.62 83 ARG A C 1
ATOM 668 O O . ARG A 1 83 ? 2.172 0.181 -12.258 1.00 93.62 83 ARG A O 1
ATOM 675 N N . SER A 1 84 ? 3.022 2.248 -12.423 1.00 94.25 84 SER A N 1
ATOM 676 C CA . SER A 1 84 ? 4.201 2.000 -11.587 1.00 94.25 84 SER A CA 1
ATOM 677 C C . SER A 1 84 ? 3.825 1.715 -10.130 1.00 94.25 84 SER A C 1
ATOM 679 O O . SER A 1 84 ? 4.402 0.808 -9.530 1.00 94.25 84 SER A O 1
ATOM 681 N N . GLU A 1 85 ? 2.825 2.425 -9.601 1.00 93.62 85 GLU A N 1
ATOM 682 C CA . GLU A 1 85 ? 2.256 2.183 -8.269 1.00 93.62 85 GLU A CA 1
ATOM 683 C C . GLU A 1 85 ? 1.531 0.834 -8.194 1.00 93.62 85 GLU A C 1
ATOM 685 O O . GLU A 1 85 ? 1.757 0.054 -7.274 1.00 93.62 85 GLU A O 1
ATOM 690 N N . LEU A 1 86 ? 0.721 0.499 -9.203 1.00 93.31 86 LEU A N 1
ATOM 691 C CA . LEU A 1 86 ? 0.023 -0.791 -9.231 1.00 93.31 86 LEU A CA 1
ATOM 692 C C . LEU A 1 86 ? 0.987 -1.983 -9.263 1.00 93.31 86 LEU A C 1
ATOM 694 O O . LEU A 1 86 ? 0.748 -2.972 -8.578 1.00 93.31 86 LEU A O 1
ATOM 698 N N . ILE A 1 87 ? 2.088 -1.885 -10.018 1.00 92.62 87 ILE A N 1
ATOM 699 C CA . ILE A 1 87 ? 3.104 -2.947 -10.068 1.00 92.62 87 ILE A CA 1
ATOM 700 C C . ILE A 1 87 ? 3.740 -3.160 -8.691 1.00 92.62 87 ILE A C 1
ATOM 702 O O . ILE A 1 87 ? 3.937 -4.301 -8.285 1.00 92.62 87 ILE A O 1
ATOM 706 N N . ILE A 1 88 ? 4.083 -2.086 -7.967 1.00 92.94 88 ILE A N 1
ATOM 707 C CA . ILE A 1 88 ? 4.699 -2.250 -6.646 1.00 92.94 88 ILE A CA 1
ATOM 708 C C . ILE A 1 88 ? 3.696 -2.782 -5.620 1.00 92.94 88 ILE A C 1
ATOM 710 O O . ILE A 1 88 ? 4.074 -3.622 -4.813 1.00 92.94 88 ILE A O 1
ATOM 714 N N . ILE A 1 89 ? 2.426 -2.364 -5.674 1.00 90.88 89 ILE A N 1
ATOM 715 C CA . ILE A 1 89 ? 1.371 -2.904 -4.803 1.00 90.88 89 ILE A CA 1
ATOM 716 C C . ILE A 1 89 ? 1.220 -4.414 -5.032 1.00 90.88 89 ILE A C 1
ATOM 718 O O . ILE A 1 89 ? 1.239 -5.172 -4.067 1.00 90.88 89 ILE A O 1
ATOM 722 N N . ASP A 1 90 ? 1.141 -4.856 -6.289 1.00 90.44 90 ASP A N 1
ATOM 723 C CA . ASP A 1 90 ? 1.040 -6.277 -6.646 1.00 90.44 90 ASP A CA 1
ATOM 724 C C . ASP A 1 90 ? 2.244 -7.092 -6.136 1.00 90.44 90 ASP A C 1
ATOM 726 O O . ASP A 1 90 ? 2.074 -8.103 -5.452 1.00 90.44 90 ASP A O 1
ATOM 730 N N . GLU A 1 91 ? 3.470 -6.604 -6.363 1.00 89.56 91 GLU A N 1
ATOM 731 C CA . GLU A 1 91 ? 4.697 -7.260 -5.888 1.00 89.56 91 GLU A CA 1
ATOM 732 C C . GLU A 1 91 ? 4.755 -7.379 -4.361 1.00 89.56 91 GLU A C 1
ATOM 734 O O . GLU A 1 91 ? 5.187 -8.405 -3.825 1.00 89.56 91 GLU A O 1
ATOM 739 N N . VAL A 1 92 ? 4.333 -6.334 -3.647 1.00 88.50 92 VAL A N 1
ATOM 740 C CA . VAL A 1 92 ? 4.347 -6.318 -2.181 1.00 88.50 92 VAL A CA 1
ATOM 741 C C . VAL A 1 92 ? 3.324 -7.272 -1.620 1.00 88.50 92 VAL A C 1
ATOM 743 O O . VAL A 1 92 ? 3.663 -8.066 -0.747 1.00 88.50 92 VAL A O 1
ATOM 746 N N . LEU A 1 93 ? 2.092 -7.219 -2.123 1.00 86.44 93 LEU A N 1
ATOM 747 C CA . LEU A 1 93 ? 1.039 -8.116 -1.669 1.00 86.44 93 LEU A CA 1
ATOM 748 C C . LEU A 1 93 ? 1.424 -9.574 -1.938 1.00 86.44 93 LEU A C 1
ATOM 750 O O . LEU A 1 93 ? 1.261 -10.410 -1.052 1.00 86.44 93 LEU A O 1
ATOM 754 N N . GLY A 1 94 ? 2.022 -9.870 -3.097 1.00 87.38 94 GLY A N 1
ATOM 755 C CA . GLY A 1 94 ? 2.553 -11.201 -3.399 1.00 87.38 94 GLY A CA 1
ATOM 756 C C . GLY A 1 94 ? 3.675 -11.638 -2.449 1.00 87.38 94 GLY A C 1
ATOM 757 O O . GLY A 1 94 ? 3.708 -12.791 -2.020 1.00 87.38 94 GLY A O 1
ATOM 758 N N . SER A 1 95 ? 4.567 -10.718 -2.071 1.00 84.38 95 SER A N 1
ATOM 759 C CA . SER A 1 95 ? 5.667 -11.006 -1.138 1.00 84.38 95 SER A CA 1
ATOM 760 C C . SER A 1 95 ? 5.175 -11.226 0.295 1.00 84.38 95 SER A C 1
ATOM 762 O O . SER A 1 95 ? 5.659 -12.126 0.970 1.00 84.38 95 SER A O 1
ATOM 764 N N . LEU A 1 96 ? 4.201 -10.435 0.754 1.00 79.19 96 LEU A N 1
ATOM 765 C CA . LEU A 1 96 ? 3.614 -10.557 2.093 1.00 79.19 96 LEU A CA 1
ATOM 766 C C . LEU A 1 96 ? 2.726 -11.799 2.233 1.00 79.19 96 LEU A C 1
ATOM 768 O O . LEU A 1 96 ? 2.646 -12.372 3.313 1.00 79.19 96 LEU A O 1
ATOM 772 N N . ALA A 1 97 ? 2.070 -12.221 1.151 1.00 74.06 97 ALA A N 1
ATOM 773 C CA . ALA A 1 97 ? 1.246 -13.427 1.123 1.00 74.06 97 ALA A CA 1
ATOM 774 C C . ALA A 1 97 ? 2.054 -14.717 0.885 1.00 74.06 97 ALA A C 1
ATOM 776 O O . ALA A 1 97 ? 1.475 -15.803 0.841 1.00 74.06 97 ALA A O 1
ATOM 777 N N . SER A 1 98 ? 3.374 -14.627 0.703 1.00 69.62 98 SER A N 1
ATOM 778 C CA . SER A 1 98 ? 4.223 -15.808 0.545 1.00 69.62 98 SER A CA 1
ATOM 779 C C . SER A 1 98 ? 4.600 -16.374 1.922 1.00 69.62 98 SER A C 1
ATOM 781 O O . SER A 1 98 ? 5.000 -15.604 2.796 1.00 69.62 98 SER A O 1
ATOM 783 N N . PRO A 1 99 ? 4.492 -17.698 2.151 1.00 55.75 99 PRO A N 1
ATOM 784 C CA . PRO A 1 99 ? 4.949 -18.298 3.401 1.00 55.75 99 PRO A CA 1
ATOM 785 C C . PRO A 1 99 ? 6.463 -18.080 3.585 1.00 55.75 99 PRO A C 1
ATOM 787 O O . PRO A 1 99 ? 7.190 -18.002 2.589 1.00 55.75 99 PRO A O 1
ATOM 790 N N . PRO A 1 100 ? 6.958 -17.982 4.833 1.00 56.75 100 PRO A N 1
ATOM 791 C CA . PRO A 1 100 ? 8.393 -17.909 5.083 1.00 56.75 100 PRO A CA 1
ATOM 792 C C . PRO A 1 100 ? 9.074 -19.183 4.558 1.00 56.75 100 PRO A C 1
ATOM 794 O O . PRO A 1 100 ? 8.572 -20.284 4.789 1.00 56.75 100 PRO A O 1
ATOM 797 N N . ASN A 1 101 ? 10.179 -19.012 3.823 1.00 54.50 101 ASN A N 1
ATOM 798 C CA . ASN A 1 101 ? 11.034 -20.114 3.355 1.00 54.50 101 ASN A CA 1
ATOM 799 C C . ASN A 1 101 ? 11.721 -20.836 4.517 1.00 54.50 101 ASN A C 1
ATOM 801 O O . ASN A 1 101 ? 12.122 -20.137 5.477 1.00 54.50 101 ASN A O 1
#

Organism: Trichonephila clavipes (NCBI:txid2585209)

Radius of gyration: 17.4 Å; chains: 1; bounding box: 42×34×37 Å